Protein AF-A0AAU4AGG4-F1 (afdb_monomer)

Mean predicted aligned error: 7.27 Å

Structure (mmCIF, N/CA/C/O backbone):
data_AF-A0AAU4AGG4-F1
#
_entry.id   AF-A0AAU4AGG4-F1
#
loop_
_atom_site.group_PDB
_atom_site.id
_atom_site.type_symbol
_atom_site.label_atom_id
_atom_site.label_alt_id
_atom_site.label_comp_id
_atom_site.label_asym_id
_atom_site.label_entity_id
_atom_site.label_seq_id
_atom_site.pdbx_PDB_ins_code
_atom_site.Cartn_x
_atom_site.Cartn_y
_atom_site.Cartn_z
_atom_site.occupancy
_atom_site.B_iso_or_equiv
_atom_site.auth_seq_id
_atom_site.auth_comp_id
_atom_site.auth_asym_id
_atom_site.auth_atom_id
_atom_site.pdbx_PDB_model_num
ATOM 1 N N . MET A 1 1 ? -21.364 4.488 22.638 1.00 48.25 1 MET A N 1
ATOM 2 C CA . MET A 1 1 ? -20.441 4.104 21.545 1.00 48.25 1 MET A CA 1
ATOM 3 C C . MET A 1 1 ? -19.111 4.797 21.795 1.00 48.25 1 MET A C 1
ATOM 5 O O . MET A 1 1 ? -19.138 5.999 22.032 1.00 48.25 1 MET A O 1
ATOM 9 N N . SER A 1 2 ? -17.993 4.064 21.854 1.00 53.72 2 SER A N 1
ATOM 10 C CA . SER A 1 2 ? -16.685 4.674 22.157 1.00 53.72 2 SER A CA 1
ATOM 11 C C . SER A 1 2 ? -16.221 5.585 21.012 1.00 53.72 2 SER A C 1
ATOM 13 O O . SER A 1 2 ? -16.424 5.266 19.840 1.00 53.72 2 SER A O 1
ATOM 15 N N . LYS A 1 3 ? -15.587 6.710 21.367 1.00 52.88 3 LYS A N 1
ATOM 16 C CA . LYS A 1 3 ? -14.954 7.664 20.444 1.00 52.88 3 LYS A CA 1
ATOM 17 C C . LYS A 1 3 ? -13.739 7.071 19.709 1.00 52.88 3 LYS A C 1
ATOM 19 O O . LYS A 1 3 ? -13.329 7.636 18.703 1.00 52.88 3 LYS A O 1
ATOM 24 N N . ASP A 1 4 ? -13.238 5.911 20.133 1.00 57.94 4 ASP A N 1
ATOM 25 C CA . ASP A 1 4 ? -12.049 5.255 19.561 1.00 57.94 4 ASP A CA 1
ATOM 26 C C . ASP A 1 4 ? -12.307 4.504 18.242 1.00 57.94 4 ASP A C 1
ATOM 28 O O . ASP A 1 4 ? -11.416 3.847 17.712 1.00 57.94 4 ASP A O 1
ATOM 32 N N . ARG A 1 5 ? -13.528 4.571 17.692 1.00 70.31 5 ARG A N 1
ATOM 33 C CA . ARG A 1 5 ? -13.905 3.808 16.489 1.00 70.31 5 ARG A CA 1
ATOM 34 C C . ARG A 1 5 ? -13.378 4.407 15.179 1.00 70.31 5 ARG A C 1
ATOM 36 O O . ARG A 1 5 ? -13.340 3.712 14.171 1.00 70.31 5 ARG A O 1
ATOM 43 N N . PHE A 1 6 ? -13.023 5.692 15.165 1.00 80.31 6 PHE A N 1
ATOM 44 C CA . PHE A 1 6 ? -12.618 6.395 13.947 1.00 80.31 6 PHE A CA 1
ATOM 45 C C . PHE A 1 6 ? -11.175 6.872 14.053 1.00 80.31 6 PHE A C 1
ATOM 47 O O . PHE A 1 6 ? -10.858 7.775 14.824 1.00 80.31 6 PHE A O 1
ATOM 54 N N . ILE A 1 7 ? -10.308 6.273 13.242 1.00 85.81 7 ILE A N 1
ATOM 55 C CA . ILE A 1 7 ? -8.901 6.647 13.142 1.00 85.81 7 ILE A CA 1
ATOM 56 C C . ILE A 1 7 ? -8.755 7.572 11.937 1.00 85.81 7 ILE A C 1
ATOM 58 O O . ILE A 1 7 ? -9.006 7.170 10.803 1.00 85.81 7 ILE A O 1
ATOM 62 N N . LYS A 1 8 ? -8.346 8.817 12.185 1.00 89.75 8 LYS A N 1
ATOM 63 C CA . LYS A 1 8 ? -7.976 9.768 11.137 1.00 89.75 8 LYS A CA 1
ATOM 64 C C . LYS A 1 8 ? -6.460 9.899 11.121 1.00 89.75 8 LYS A C 1
ATOM 66 O O . LYS A 1 8 ? -5.874 10.212 12.149 1.00 89.75 8 LYS A O 1
ATOM 71 N N . LEU A 1 9 ? -5.865 9.671 9.957 1.00 91.06 9 LEU A N 1
ATOM 72 C CA . LEU A 1 9 ? -4.454 9.926 9.693 1.00 91.06 9 LEU A CA 1
ATOM 73 C C . LEU A 1 9 ? -4.351 11.130 8.755 1.00 91.06 9 LEU A C 1
ATOM 75 O O . LEU A 1 9 ? -5.091 11.218 7.771 1.00 91.06 9 LEU A O 1
ATOM 79 N N . LEU A 1 10 ? -3.465 12.065 9.074 1.00 91.62 10 LEU A N 1
ATOM 80 C CA . LEU A 1 10 ? -3.061 13.137 8.171 1.00 91.62 10 LEU A CA 1
ATOM 81 C C . LEU A 1 10 ? -2.083 12.602 7.106 1.00 91.62 10 LEU A C 1
ATOM 83 O O . LEU A 1 10 ? -1.557 11.492 7.241 1.00 91.62 10 LEU A O 1
ATOM 87 N N . PRO A 1 11 ? -1.823 13.362 6.027 1.00 88.06 11 PRO A N 1
ATOM 88 C CA . PRO A 1 11 ? -0.815 12.985 5.041 1.00 88.06 11 PRO A CA 1
ATOM 89 C C . PRO A 1 11 ? 0.538 12.669 5.695 1.00 88.06 11 PRO A C 1
ATOM 91 O O . PRO A 1 11 ? 1.005 13.405 6.560 1.00 88.06 11 PRO A O 1
ATOM 94 N N . GLY A 1 12 ? 1.146 11.549 5.299 1.00 86.38 12 GLY A N 1
ATOM 95 C CA . GLY A 1 12 ? 2.404 11.052 5.873 1.00 86.38 12 GLY A CA 1
ATOM 96 C C . GLY A 1 12 ? 2.284 10.381 7.248 1.00 86.38 12 GLY A C 1
ATOM 97 O O . GLY A 1 12 ? 3.230 9.726 7.687 1.00 86.38 12 GLY A O 1
ATOM 98 N N . GLU A 1 13 ? 1.136 10.469 7.924 1.00 90.94 13 GLU A N 1
ATOM 99 C CA . GLU A 1 13 ? 0.922 9.731 9.165 1.00 90.94 13 GLU A CA 1
ATOM 100 C C . GLU A 1 13 ? 0.662 8.248 8.890 1.00 90.94 13 GLU A C 1
ATOM 102 O O . GLU A 1 13 ? 0.107 7.840 7.861 1.00 90.94 13 GLU A O 1
ATOM 107 N N . ARG A 1 14 ? 1.065 7.422 9.856 1.00 91.25 14 ARG A N 1
ATOM 108 C CA . ARG A 1 14 ? 0.933 5.968 9.818 1.00 91.25 14 ARG A CA 1
ATOM 109 C C . ARG A 1 14 ? 0.421 5.451 11.150 1.00 91.25 14 ARG A C 1
ATOM 111 O O . ARG A 1 14 ? 0.655 6.051 12.199 1.00 91.25 14 ARG A O 1
ATOM 118 N N . ARG A 1 15 ? -0.221 4.287 11.125 1.00 90.44 15 ARG A N 1
ATOM 119 C CA . ARG A 1 15 ? -0.517 3.534 12.340 1.00 90.44 15 ARG A CA 1
ATOM 120 C C . ARG A 1 15 ? 0.799 3.211 13.053 1.00 90.44 15 ARG A C 1
ATOM 122 O O . ARG A 1 15 ? 1.768 2.825 12.389 1.00 90.44 15 ARG A O 1
ATOM 129 N N . PRO A 1 16 ? 0.849 3.325 14.391 1.00 83.44 16 PRO A N 1
ATOM 130 C CA . PRO A 1 16 ? 1.996 2.839 15.148 1.00 83.44 16 PRO A CA 1
ATOM 131 C C . PRO A 1 16 ? 2.199 1.360 14.815 1.00 83.44 16 PRO A C 1
ATOM 133 O O . PRO A 1 16 ? 1.219 0.655 14.605 1.00 83.44 16 PRO A O 1
ATOM 136 N N . GLY A 1 17 ? 3.442 0.890 14.712 1.00 73.62 17 GLY A N 1
ATOM 137 C CA . GLY A 1 17 ? 3.803 -0.512 14.457 1.00 73.62 17 GLY A CA 1
ATOM 138 C C . GLY A 1 17 ? 4.171 -1.241 15.751 1.00 73.62 17 GLY A C 1
ATOM 139 O O . GLY A 1 17 ? 4.528 -0.596 16.730 1.00 73.62 17 GLY A O 1
ATOM 140 N N . ARG A 1 18 ? 4.116 -2.582 15.772 1.00 72.50 18 ARG A N 1
ATOM 141 C CA . ARG A 1 18 ? 4.802 -3.361 16.831 1.00 72.50 18 ARG A CA 1
ATOM 142 C C . ARG A 1 18 ? 6.325 -3.321 16.667 1.00 72.50 18 ARG A C 1
ATOM 144 O O . ARG A 1 18 ? 7.053 -3.446 17.639 1.00 72.50 18 ARG A O 1
ATOM 151 N N . ILE A 1 19 ? 6.780 -3.152 15.429 1.00 73.38 19 ILE A N 1
ATOM 152 C CA . ILE A 1 19 ? 8.183 -3.058 15.030 1.00 73.38 19 ILE A CA 1
ATOM 153 C C . ILE A 1 19 ? 8.315 -1.803 14.166 1.00 73.38 19 ILE A C 1
ATOM 155 O O . ILE A 1 19 ? 7.371 -1.430 13.458 1.00 73.38 19 ILE A O 1
ATOM 159 N N . ALA A 1 20 ? 9.470 -1.145 14.228 1.00 69.50 20 ALA A N 1
ATOM 160 C CA . ALA A 1 20 ? 9.793 -0.067 13.308 1.00 69.50 20 ALA A CA 1
ATOM 161 C C . ALA A 1 20 ? 9.899 -0.632 11.884 1.00 69.50 20 ALA A C 1
ATOM 163 O O . ALA A 1 20 ? 10.816 -1.386 11.568 1.00 69.50 20 ALA A O 1
ATOM 164 N N . LEU A 1 21 ? 8.938 -0.280 11.033 1.00 73.38 21 LEU A N 1
ATOM 165 C CA . LEU A 1 21 ? 8.995 -0.595 9.611 1.00 73.38 21 LEU A CA 1
ATOM 166 C C . LEU A 1 21 ? 9.864 0.449 8.902 1.00 73.38 21 LEU A C 1
ATOM 168 O O . LEU A 1 21 ? 9.831 1.627 9.300 1.00 73.38 21 LEU A O 1
ATOM 172 N N . PRO A 1 22 ? 10.638 0.036 7.880 1.00 72.94 22 PRO A N 1
ATOM 173 C CA . PRO A 1 22 ? 11.480 0.956 7.132 1.00 72.94 22 PRO A CA 1
ATOM 174 C C . PRO A 1 22 ? 10.620 2.094 6.553 1.00 72.94 22 PRO A C 1
ATOM 176 O O . PRO A 1 22 ? 9.466 1.849 6.195 1.00 72.94 22 PRO A O 1
ATOM 179 N N . PRO A 1 23 ? 11.148 3.331 6.459 1.00 72.44 23 PRO A N 1
ATOM 180 C CA . PRO A 1 23 ? 10.372 4.513 6.067 1.00 72.44 23 PRO A CA 1
ATOM 181 C C . PRO A 1 23 ? 9.509 4.370 4.801 1.00 72.44 23 PRO A C 1
ATOM 183 O O . PRO A 1 23 ? 8.398 4.899 4.810 1.00 72.44 23 PRO A O 1
ATOM 186 N N . PRO A 1 24 ? 9.943 3.636 3.752 1.00 83.81 24 PRO A N 1
ATOM 187 C CA . PRO A 1 24 ? 9.138 3.446 2.552 1.00 83.81 24 PRO A CA 1
ATOM 188 C C . PRO A 1 24 ? 7.843 2.660 2.769 1.00 83.81 24 PRO A C 1
ATOM 190 O O . PRO A 1 24 ? 7.030 2.630 1.861 1.00 83.81 24 PRO A O 1
ATOM 193 N N . LEU A 1 25 ? 7.643 2.006 3.918 1.00 86.56 25 LEU A N 1
ATOM 194 C CA . LEU A 1 25 ? 6.448 1.218 4.210 1.00 86.56 25 LEU A CA 1
ATOM 195 C C . LEU A 1 25 ? 5.666 1.852 5.365 1.00 86.56 25 LEU A C 1
ATOM 197 O O . LEU A 1 25 ? 6.113 1.910 6.517 1.00 86.56 25 LEU A O 1
ATOM 201 N N . GLN A 1 26 ? 4.453 2.298 5.054 1.00 91.31 26 GLN A N 1
ATOM 202 C CA . GLN A 1 26 ? 3.547 2.931 6.000 1.00 91.31 26 GLN A CA 1
ATOM 203 C C . GLN A 1 26 ? 2.246 2.140 6.102 1.00 91.31 26 GLN A C 1
ATOM 205 O O . GLN A 1 26 ? 1.482 2.031 5.149 1.00 91.31 26 GLN A O 1
ATOM 210 N N . VAL A 1 27 ? 1.952 1.618 7.290 1.00 92.75 27 VAL A N 1
ATOM 211 C CA . VAL A 1 27 ? 0.661 0.975 7.560 1.00 92.75 27 VAL A CA 1
ATOM 212 C C . VAL A 1 27 ? -0.376 2.060 7.835 1.00 92.75 27 VAL A C 1
ATOM 214 O O . VAL A 1 27 ? -0.205 2.840 8.769 1.00 92.75 27 VAL A O 1
ATOM 217 N N . LYS A 1 28 ? -1.451 2.114 7.049 1.00 93.69 28 LYS A N 1
ATOM 218 C CA . LYS A 1 28 ? -2.552 3.079 7.215 1.00 93.69 28 LYS A CA 1
ATOM 219 C C . LYS A 1 28 ? -3.743 2.478 7.956 1.00 93.69 28 LYS A C 1
ATOM 221 O O . LYS A 1 28 ? -4.359 3.161 8.767 1.00 93.69 28 LYS A O 1
ATOM 226 N N . ALA A 1 29 ? -4.014 1.196 7.733 1.00 93.06 29 ALA A N 1
ATOM 227 C CA . ALA A 1 29 ? -5.000 0.427 8.482 1.00 93.06 29 ALA A CA 1
ATOM 228 C C . ALA A 1 29 ? -4.527 -1.020 8.623 1.00 93.06 29 ALA A C 1
ATOM 230 O O . ALA A 1 29 ? -4.043 -1.627 7.664 1.00 93.06 29 ALA A O 1
ATOM 231 N N . ARG A 1 30 ? -4.657 -1.573 9.824 1.00 90.56 30 ARG A N 1
ATOM 232 C CA . ARG A 1 30 ? -4.419 -2.992 10.089 1.00 90.56 30 ARG A CA 1
ATOM 233 C C . ARG A 1 30 ? -5.718 -3.783 9.969 1.00 90.56 30 ARG A C 1
ATOM 235 O O . ARG A 1 30 ? -6.800 -3.202 9.987 1.00 90.56 30 ARG A O 1
ATOM 242 N N . GLY A 1 31 ? -5.607 -5.110 9.941 1.00 90.44 31 GLY A N 1
ATOM 243 C CA . GLY A 1 31 ? -6.779 -5.982 9.997 1.00 90.44 31 GLY A CA 1
ATOM 244 C C . GLY A 1 31 ? -7.625 -5.731 11.249 1.00 90.44 31 GLY A C 1
ATOM 245 O O . GLY A 1 31 ? -8.843 -5.687 11.156 1.00 90.44 31 GLY A O 1
ATOM 246 N N . GLU A 1 32 ? -7.014 -5.474 12.410 1.00 90.00 32 GLU A N 1
ATOM 247 C CA . GLU A 1 32 ? -7.772 -5.183 13.635 1.00 90.00 32 GLU A CA 1
ATOM 248 C C . GLU A 1 32 ? -8.545 -3.859 13.550 1.00 90.00 32 GLU A C 1
ATOM 250 O O . GLU A 1 32 ? -9.630 -3.756 14.114 1.00 90.00 32 GLU A O 1
ATOM 255 N N . ASP A 1 33 ? -8.023 -2.871 12.811 1.00 89.75 33 ASP A N 1
ATOM 256 C CA . ASP A 1 33 ? -8.693 -1.579 12.614 1.00 89.75 33 ASP A CA 1
ATOM 257 C C . ASP A 1 33 ? -9.949 -1.723 11.717 1.00 89.75 33 ASP A C 1
ATOM 259 O O . ASP A 1 33 ? -10.821 -0.857 11.729 1.00 89.75 33 ASP A O 1
ATOM 263 N N . THR A 1 34 ? -10.051 -2.804 10.931 1.00 90.62 34 THR A N 1
ATOM 264 C CA . THR A 1 34 ? -11.119 -3.029 9.936 1.00 90.62 34 THR A CA 1
ATOM 265 C C . THR A 1 34 ? -11.965 -4.274 10.210 1.00 90.62 34 THR A C 1
ATOM 267 O O . THR 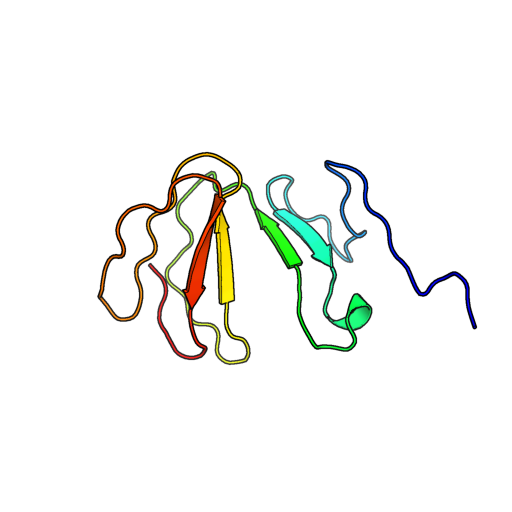A 1 34 ? -12.799 -4.645 9.378 1.00 90.62 34 THR A O 1
ATOM 270 N N . GLU A 1 35 ? -11.771 -4.913 11.368 1.00 90.81 35 GLU A N 1
ATOM 271 C CA . GLU A 1 35 ? -12.394 -6.192 11.745 1.00 90.81 35 GLU A CA 1
ATOM 272 C C . GLU A 1 35 ? -12.086 -7.318 10.737 1.00 90.81 35 GLU A C 1
ATOM 274 O O . GLU A 1 35 ? -12.937 -8.136 10.397 1.00 90.81 35 GLU A O 1
ATOM 279 N N . GLY A 1 36 ? -10.859 -7.336 10.218 1.00 91.50 36 GLY A N 1
ATOM 280 C CA . GLY A 1 36 ? -10.343 -8.359 9.309 1.00 91.50 36 GLY A CA 1
ATOM 281 C C . GLY A 1 36 ? -10.754 -8.187 7.848 1.00 91.50 36 GLY A C 1
ATOM 282 O O . GLY A 1 36 ? -10.389 -9.022 7.027 1.00 91.50 36 GLY A O 1
ATOM 283 N N . ARG A 1 37 ? -11.483 -7.119 7.497 1.00 91.50 37 ARG A N 1
ATOM 284 C CA . ARG A 1 37 ? -11.981 -6.909 6.127 1.00 91.50 37 ARG A CA 1
ATOM 285 C C . ARG A 1 37 ? -10.880 -6.530 5.140 1.00 91.50 37 ARG A C 1
ATOM 287 O O . ARG A 1 37 ? -10.931 -6.958 3.994 1.00 91.50 37 ARG A O 1
ATOM 294 N N . LEU A 1 38 ? -9.921 -5.705 5.566 1.00 93.31 38 LEU A N 1
ATOM 295 C CA . LEU A 1 38 ? -8.771 -5.304 4.749 1.00 93.31 38 LEU A CA 1
ATOM 296 C C . LEU A 1 38 ? -7.604 -4.797 5.599 1.00 93.31 38 LEU A C 1
ATOM 298 O O . LEU A 1 38 ? -7.784 -4.307 6.714 1.00 93.31 38 LEU A O 1
ATOM 302 N N . SER A 1 39 ? -6.406 -4.827 5.033 1.00 92.88 39 SER A N 1
ATOM 303 C CA . SER A 1 39 ? -5.283 -4.004 5.477 1.00 92.88 39 SER A CA 1
ATOM 304 C C . SER A 1 39 ? -4.962 -2.975 4.396 1.00 92.88 39 SER A C 1
ATOM 306 O O . SER A 1 39 ? -5.184 -3.213 3.211 1.00 92.88 39 SER A O 1
ATOM 308 N N . LEU A 1 40 ? -4.463 -1.809 4.807 1.00 94.25 40 LEU A N 1
ATOM 309 C CA . LEU A 1 40 ? -4.052 -0.753 3.887 1.00 94.25 40 LEU A CA 1
ATOM 310 C C . LEU A 1 40 ? -2.625 -0.328 4.198 1.00 94.25 40 LEU A C 1
ATOM 312 O O . LEU A 1 40 ? -2.307 0.064 5.327 1.00 94.25 40 LEU A O 1
ATOM 316 N N . LEU A 1 41 ? -1.785 -0.387 3.172 1.00 93.38 41 LEU A N 1
ATOM 317 C CA . LEU A 1 41 ? -0.394 0.018 3.216 1.00 93.38 41 LEU A CA 1
ATOM 318 C C . LEU A 1 41 ? -0.137 1.043 2.112 1.00 93.38 41 LEU A C 1
ATOM 320 O O . LEU A 1 41 ? -0.652 0.919 1.006 1.00 93.38 41 LEU A O 1
ATOM 324 N N . GLU A 1 42 ? 0.681 2.038 2.424 1.00 93.62 42 GLU A N 1
ATOM 325 C CA . GLU A 1 42 ? 1.293 2.936 1.452 1.00 93.62 42 GLU A CA 1
ATOM 326 C C . GLU A 1 42 ? 2.772 2.564 1.364 1.00 93.62 42 GLU A C 1
ATOM 328 O O . GLU A 1 42 ? 3.456 2.481 2.392 1.00 93.62 42 GLU A O 1
ATOM 333 N N . VAL A 1 43 ? 3.241 2.270 0.150 1.00 91.12 43 VAL A N 1
ATOM 334 C CA . VAL A 1 43 ? 4.590 1.752 -0.078 1.00 91.12 43 VAL A CA 1
ATOM 335 C C . VAL A 1 43 ? 5.284 2.544 -1.180 1.00 91.12 43 VAL A C 1
ATOM 337 O O . VAL A 1 43 ? 4.790 2.613 -2.302 1.00 91.12 43 VAL A O 1
ATOM 340 N N . THR A 1 44 ? 6.458 3.097 -0.880 1.00 91.12 44 THR A N 1
ATOM 341 C CA . THR A 1 44 ? 7.379 3.645 -1.883 1.00 91.12 44 THR A CA 1
ATOM 342 C C . THR A 1 44 ? 8.353 2.553 -2.316 1.00 91.12 44 THR A C 1
ATOM 344 O O . THR A 1 44 ? 9.143 2.046 -1.516 1.00 91.12 44 THR A O 1
ATOM 347 N N . LEU A 1 45 ? 8.320 2.177 -3.593 1.00 86.81 45 LEU A N 1
ATOM 348 C CA . LEU A 1 45 ? 9.193 1.135 -4.128 1.00 86.81 45 LEU A CA 1
ATOM 349 C C . LEU A 1 45 ? 10.539 1.726 -4.553 1.00 86.81 45 LEU A C 1
ATOM 351 O O . LEU A 1 45 ? 10.643 2.406 -5.565 1.00 86.81 45 LEU A O 1
ATOM 355 N N . ALA A 1 46 ? 11.586 1.450 -3.772 1.00 82.88 46 ALA A N 1
ATOM 356 C CA 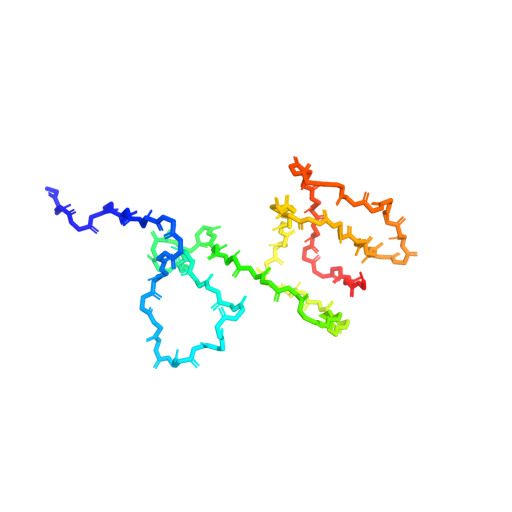. ALA A 1 46 ? 12.971 1.768 -4.146 1.00 82.88 46 ALA A CA 1
ATOM 357 C C . ALA A 1 46 ? 13.631 0.667 -5.001 1.00 82.88 46 ALA A C 1
ATOM 359 O O . ALA A 1 46 ? 14.706 0.862 -5.562 1.00 82.88 46 ALA A O 1
ATOM 360 N N . ARG A 1 47 ? 13.021 -0.520 -5.034 1.00 83.25 47 ARG A N 1
ATOM 361 C CA . ARG A 1 47 ? 13.421 -1.689 -5.821 1.00 83.25 47 ARG A CA 1
ATOM 362 C C . ARG A 1 47 ? 12.178 -2.509 -6.141 1.00 83.25 47 ARG A C 1
ATOM 364 O O . ARG A 1 47 ? 11.179 -2.391 -5.428 1.00 83.25 47 ARG A O 1
ATOM 371 N N . ASP A 1 48 ? 12.286 -3.377 -7.136 1.00 82.81 48 ASP A N 1
ATOM 372 C CA . ASP A 1 48 ? 11.211 -4.300 -7.483 1.00 82.81 48 ASP A CA 1
ATOM 373 C C . ASP A 1 48 ? 10.872 -5.225 -6.310 1.00 82.81 48 ASP A C 1
ATOM 375 O O . ASP A 1 48 ? 11.748 -5.672 -5.555 1.00 82.81 48 ASP A O 1
ATOM 379 N N . ILE A 1 49 ? 9.581 -5.521 -6.163 1.00 82.38 49 ILE A N 1
ATOM 380 C CA . ILE A 1 49 ? 9.100 -6.466 -5.161 1.00 82.38 49 ILE A CA 1
ATOM 381 C C . ILE A 1 49 ? 9.461 -7.881 -5.639 1.00 82.38 49 ILE A C 1
ATOM 383 O O . ILE A 1 49 ? 9.145 -8.240 -6.777 1.00 82.38 49 ILE A O 1
ATOM 387 N N . PRO A 1 50 ? 10.112 -8.717 -4.806 1.00 84.69 50 PRO A N 1
ATOM 388 C CA . PRO A 1 50 ? 10.364 -10.103 -5.166 1.00 84.69 50 PRO A CA 1
ATOM 389 C C . PRO A 1 50 ? 9.067 -10.826 -5.523 1.00 84.69 50 PRO A C 1
ATOM 391 O O . PRO A 1 50 ? 8.041 -10.636 -4.875 1.00 84.69 50 PRO A O 1
ATOM 394 N N . ARG A 1 51 ? 9.132 -11.710 -6.519 1.00 84.00 51 ARG A N 1
ATOM 395 C CA . ARG A 1 51 ? 7.993 -12.536 -6.927 1.00 84.00 51 ARG A CA 1
ATOM 396 C C . ARG A 1 51 ? 7.433 -13.311 -5.734 1.00 84.00 51 ARG A C 1
ATOM 398 O O . ARG A 1 51 ? 8.159 -14.104 -5.132 1.00 84.00 51 ARG A O 1
ATOM 405 N N . HIS A 1 52 ? 6.148 -13.141 -5.453 1.00 87.31 52 HIS A N 1
ATOM 406 C CA . HIS A 1 52 ? 5.474 -13.817 -4.348 1.00 87.31 52 HIS A CA 1
ATOM 407 C C . HIS A 1 52 ? 4.009 -14.125 -4.691 1.00 87.31 52 HIS A C 1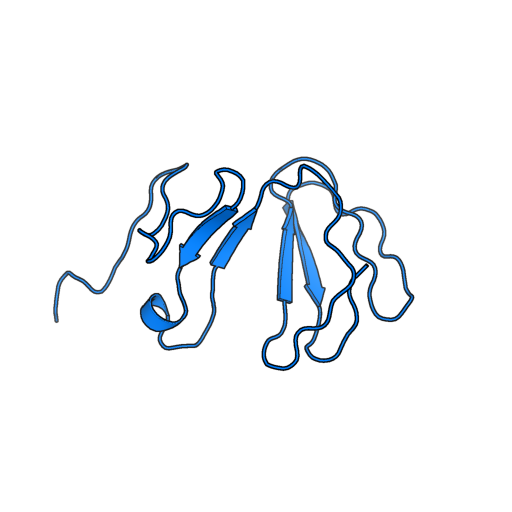
ATOM 409 O O . HIS A 1 52 ? 3.536 -13.846 -5.794 1.00 87.31 52 HIS A O 1
ATOM 415 N N . THR A 1 53 ? 3.334 -14.795 -3.762 1.00 86.75 53 THR A N 1
ATOM 416 C CA . THR A 1 53 ? 1.930 -15.194 -3.869 1.00 86.75 53 THR A CA 1
ATOM 417 C C . THR A 1 53 ? 1.269 -14.953 -2.525 1.00 86.75 53 THR A C 1
ATOM 419 O O . THR A 1 53 ? 1.796 -15.354 -1.484 1.00 86.75 53 THR A O 1
ATOM 422 N N . HIS A 1 54 ? 0.097 -14.328 -2.548 1.00 88.12 54 HIS A N 1
ATOM 423 C CA . HIS A 1 54 ? -0.764 -14.236 -1.380 1.00 88.12 54 HIS A CA 1
ATOM 424 C C . HIS A 1 54 ? -1.711 -15.438 -1.348 1.00 88.12 54 HIS A C 1
ATOM 426 O O . HIS A 1 54 ? -2.521 -15.625 -2.247 1.00 88.12 54 HIS A O 1
ATOM 432 N N . HIS A 1 55 ? -1.622 -16.265 -0.305 1.00 89.44 55 HIS A N 1
ATOM 433 C CA . HIS A 1 55 ? -2.504 -17.432 -0.147 1.00 89.44 55 HIS A CA 1
ATOM 434 C C . HIS A 1 55 ? -3.827 -17.102 0.556 1.00 89.44 55 HIS A C 1
ATOM 436 O O . HIS A 1 55 ? -4.816 -17.808 0.391 1.00 89.44 55 HIS A O 1
ATOM 442 N N . LEU A 1 56 ? -3.838 -16.041 1.367 1.00 89.75 56 LEU A N 1
ATOM 443 C CA . LEU A 1 56 ? -4.937 -15.738 2.290 1.00 89.75 56 LEU A CA 1
ATOM 444 C C . LEU A 1 56 ? -5.712 -14.468 1.934 1.00 89.75 56 LEU A C 1
ATOM 446 O O . LEU A 1 56 ? -6.739 -14.203 2.549 1.00 89.75 56 LEU A O 1
ATOM 450 N N . ALA A 1 57 ? -5.218 -13.672 0.988 1.00 88.88 57 ALA A N 1
ATOM 451 C CA . ALA A 1 57 ? -5.790 -12.377 0.656 1.00 88.88 57 ALA A CA 1
ATOM 452 C C . ALA A 1 57 ? -5.641 -12.091 -0.836 1.00 88.88 57 ALA A C 1
ATOM 454 O O . ALA A 1 57 ? -4.640 -12.476 -1.441 1.00 88.88 57 ALA A O 1
ATOM 455 N N . ASP A 1 58 ? -6.625 -11.391 -1.387 1.00 91.75 58 ASP A N 1
ATOM 456 C CA . ASP A 1 58 ? -6.464 -10.687 -2.652 1.00 91.75 58 ASP A CA 1
ATOM 457 C C . ASP A 1 58 ? -5.664 -9.402 -2.394 1.00 91.75 58 ASP A C 1
ATOM 459 O O . ASP A 1 58 ? -5.796 -8.773 -1.339 1.00 91.75 58 ASP A O 1
ATOM 463 N N . GLU A 1 59 ? -4.844 -8.995 -3.355 1.00 90.56 59 GLU A N 1
ATOM 464 C CA . GLU A 1 59 ? -4.092 -7.745 -3.307 1.00 90.56 59 GLU A CA 1
ATOM 465 C C . GLU A 1 59 ? -4.680 -6.741 -4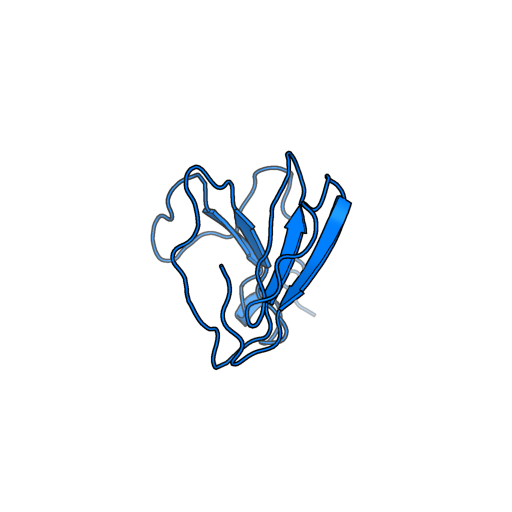.308 1.00 90.56 59 GLU A C 1
ATOM 467 O O . GLU A 1 59 ? -5.034 -7.083 -5.435 1.00 90.56 59 GLU A O 1
ATOM 472 N N . MET A 1 60 ? -4.791 -5.477 -3.902 1.00 90.31 60 MET A N 1
ATOM 473 C CA . MET A 1 60 ? -5.150 -4.378 -4.795 1.00 90.31 60 MET A CA 1
ATOM 474 C C . MET A 1 60 ? -4.096 -3.286 -4.677 1.00 90.31 60 MET A C 1
ATOM 476 O O . MET A 1 60 ? -3.824 -2.797 -3.581 1.00 90.31 60 MET A O 1
ATOM 480 N N . VAL A 1 61 ? -3.546 -2.875 -5.815 1.00 89.88 61 VAL A N 1
ATOM 481 C CA . VAL A 1 61 ? -2.521 -1.835 -5.885 1.00 89.88 61 VAL A CA 1
ATOM 482 C C . VAL A 1 61 ? -3.111 -0.597 -6.536 1.00 89.88 61 VAL A C 1
ATOM 484 O O . VAL A 1 61 ? -3.753 -0.686 -7.580 1.00 89.88 61 VAL A O 1
ATOM 487 N N . TYR A 1 62 ? -2.884 0.560 -5.920 1.00 90.56 62 TYR A N 1
ATOM 488 C CA . TYR A 1 62 ? -3.255 1.864 -6.457 1.00 90.56 62 TYR A CA 1
ATOM 489 C C . TYR A 1 62 ? -2.011 2.746 -6.534 1.00 90.56 62 TYR A C 1
ATOM 491 O O . TYR A 1 62 ? -1.335 2.955 -5.526 1.00 90.56 62 TYR A O 1
ATOM 499 N N . VAL A 1 63 ? -1.695 3.238 -7.733 1.00 91.75 63 VAL A N 1
ATOM 500 C CA . VAL A 1 63 ? -0.479 4.027 -7.968 1.00 91.75 63 VAL A CA 1
ATOM 501 C C . VAL A 1 63 ? -0.746 5.486 -7.607 1.00 91.75 63 VAL A C 1
ATOM 503 O O . VAL A 1 63 ? -1.550 6.156 -8.255 1.00 91.75 63 VAL A O 1
ATOM 506 N N . LEU A 1 64 ? -0.076 5.974 -6.560 1.00 91.44 64 LEU A N 1
ATOM 507 C CA . LEU A 1 64 ? -0.166 7.373 -6.127 1.00 91.44 64 LEU A CA 1
ATOM 508 C C . LEU A 1 64 ? 0.728 8.292 -6.966 1.00 91.44 64 LEU A C 1
ATOM 510 O O . LEU A 1 64 ? 0.302 9.374 -7.359 1.00 91.44 64 LEU A O 1
ATOM 514 N N . GLU A 1 65 ? 1.949 7.848 -7.253 1.00 90.69 65 GLU A N 1
ATOM 515 C CA . GLU A 1 65 ? 2.958 8.596 -7.999 1.00 90.69 65 GLU A CA 1
ATOM 516 C C . GLU A 1 65 ? 3.829 7.626 -8.808 1.00 90.69 65 GLU A C 1
ATOM 518 O O . GLU A 1 65 ? 4.061 6.491 -8.385 1.00 90.69 65 GLU A O 1
ATOM 523 N N . GLY A 1 66 ? 4.311 8.081 -9.968 1.00 89.81 66 GLY A N 1
ATOM 524 C CA . GLY A 1 66 ? 5.124 7.281 -10.880 1.00 89.81 66 GLY A CA 1
ATOM 525 C C . GLY A 1 66 ? 4.306 6.269 -11.679 1.00 89.81 66 GLY A C 1
ATOM 526 O O . GLY A 1 66 ? 3.116 6.459 -11.926 1.00 89.81 66 GLY A O 1
ATOM 527 N N . GLU A 1 67 ? 4.964 5.195 -12.101 1.00 88.12 67 GLU A N 1
ATOM 528 C CA . GLU A 1 67 ? 4.344 4.113 -12.859 1.00 88.12 67 GLU A CA 1
ATOM 529 C C . GLU A 1 67 ? 4.715 2.769 -12.246 1.00 88.12 67 GLU A C 1
ATOM 531 O O . GLU A 1 67 ? 5.860 2.548 -11.846 1.00 88.12 67 GLU A O 1
ATOM 536 N N . LEU A 1 68 ? 3.751 1.851 -12.216 1.00 86.31 68 LEU A N 1
ATOM 537 C CA . LEU A 1 68 ? 3.981 0.478 -11.786 1.00 86.31 68 LEU A CA 1
ATOM 538 C C . LEU A 1 68 ? 3.518 -0.493 -12.868 1.00 86.31 68 LEU A C 1
ATOM 540 O O . LEU A 1 68 ? 2.349 -0.507 -13.258 1.00 86.31 68 LEU A O 1
ATOM 544 N N . GLY A 1 69 ? 4.443 -1.320 -13.349 1.00 85.19 69 GLY A N 1
ATOM 545 C CA . GLY A 1 69 ? 4.101 -2.508 -14.122 1.00 85.19 69 GLY A CA 1
ATOM 546 C C . GLY A 1 69 ? 3.727 -3.636 -13.171 1.00 85.19 69 GLY A C 1
ATOM 547 O O . GLY A 1 69 ? 4.501 -3.940 -12.270 1.00 85.19 69 GLY A O 1
ATOM 548 N N . VAL A 1 70 ? 2.568 -4.252 -13.386 1.00 81.31 70 VAL A N 1
ATOM 549 C CA . VAL A 1 70 ? 2.134 -5.431 -12.633 1.00 81.31 70 VAL A CA 1
ATOM 550 C C . VAL A 1 70 ? 2.067 -6.603 -13.600 1.00 81.31 70 VAL A C 1
ATOM 552 O O . VAL A 1 70 ? 1.514 -6.505 -14.696 1.00 81.31 70 VAL A O 1
ATOM 555 N N . TYR A 1 71 ? 2.663 -7.721 -13.219 1.00 79.50 71 TYR A N 1
ATOM 556 C CA . TYR A 1 71 ? 2.577 -8.966 -13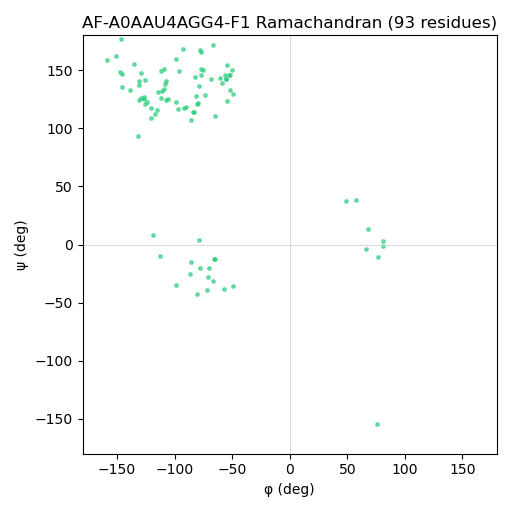.955 1.00 79.50 71 TYR A CA 1
ATOM 557 C C . TYR A 1 71 ? 1.767 -9.952 -13.129 1.00 79.50 71 TYR A C 1
ATOM 559 O O . TYR A 1 71 ? 2.092 -10.236 -11.978 1.00 79.50 71 TYR A O 1
ATOM 567 N N . PHE A 1 72 ? 0.731 -10.502 -13.744 1.00 73.19 72 PHE A N 1
ATOM 568 C CA . PHE A 1 72 ? -0.210 -11.410 -13.113 1.00 73.19 72 PHE A CA 1
ATOM 569 C C . PHE A 1 72 ? -0.369 -12.657 -13.978 1.00 73.19 72 PHE A C 1
ATOM 571 O O . PHE A 1 72 ? -0.622 -12.539 -15.174 1.00 73.19 72 PHE A O 1
ATOM 578 N N . ASP A 1 73 ? -0.173 -13.848 -13.404 1.00 71.06 73 ASP A N 1
ATOM 579 C CA . ASP A 1 73 ? -0.312 -15.142 -14.098 1.00 71.06 73 ASP A CA 1
ATOM 580 C C . ASP A 1 73 ? 0.418 -15.224 -15.454 1.00 71.06 73 ASP A C 1
ATOM 582 O O . ASP A 1 73 ? -0.038 -15.825 -16.423 1.00 71.06 73 ASP A O 1
ATOM 586 N N . GLY A 1 74 ? 1.602 -14.609 -15.527 1.00 69.44 74 GLY A N 1
ATOM 587 C CA . GLY A 1 74 ? 2.423 -14.581 -16.742 1.00 69.44 74 GLY A CA 1
ATOM 588 C C . GLY A 1 74 ? 2.010 -13.523 -17.770 1.00 69.44 74 GLY A C 1
ATOM 589 O O . GLY A 1 74 ? 2.695 -13.370 -18.780 1.00 69.44 74 GLY A O 1
ATOM 590 N N . VAL A 1 75 ? 0.959 -12.748 -17.501 1.00 70.00 75 VAL A N 1
ATOM 591 C CA . VAL A 1 75 ? 0.521 -11.616 -18.319 1.00 70.00 75 VAL A CA 1
ATOM 592 C C . VAL A 1 75 ? 1.042 -10.318 -17.714 1.00 70.00 75 VAL A C 1
ATOM 594 O O . VAL A 1 75 ? 0.759 -9.988 -16.565 1.00 70.00 75 VAL A O 1
ATOM 597 N N . LYS A 1 76 ? 1.806 -9.556 -18.500 1.00 70.31 76 LYS A N 1
ATOM 598 C CA . LYS A 1 76 ? 2.203 -8.191 -18.141 1.00 70.31 76 LYS A CA 1
ATOM 599 C C . LYS A 1 76 ? 1.041 -7.244 -18.428 1.00 70.31 76 LYS A C 1
ATOM 601 O O . LYS A 1 76 ? 0.627 -7.140 -19.583 1.00 70.31 76 LYS A O 1
ATOM 606 N N . THR A 1 77 ? 0.554 -6.512 -17.431 1.00 68.94 77 THR A N 1
ATOM 607 C CA . THR A 1 77 ? -0.328 -5.371 -17.699 1.00 68.94 77 THR A CA 1
ATOM 608 C C . THR A 1 77 ? 0.503 -4.186 -18.186 1.00 68.94 77 THR A C 1
ATOM 610 O O . THR A 1 77 ? 1.672 -4.030 -17.821 1.00 68.94 77 THR A O 1
ATOM 613 N N . SER A 1 78 ? -0.087 -3.316 -19.009 1.00 69.69 78 SER A N 1
ATOM 614 C CA . SER A 1 78 ? 0.533 -2.021 -19.314 1.00 69.69 78 SER A CA 1
ATOM 615 C C . SER A 1 78 ? 0.875 -1.285 -18.007 1.00 69.69 78 SER A C 1
ATOM 617 O O . SER A 1 78 ? 0.111 -1.432 -17.045 1.00 69.69 78 SER A O 1
ATOM 619 N N . PRO A 1 79 ? 1.974 -0.504 -17.955 1.00 73.12 79 PRO A N 1
ATOM 620 C CA . PRO A 1 79 ? 2.296 0.307 -16.785 1.00 73.12 79 PRO A CA 1
ATOM 621 C C . PRO A 1 79 ? 1.074 1.118 -16.361 1.00 73.12 79 PRO A C 1
ATOM 623 O O . PRO A 1 79 ? 0.416 1.742 -17.197 1.00 73.12 79 PRO A O 1
ATOM 626 N N . SER A 1 80 ? 0.729 1.048 -15.079 1.00 68.56 80 SER A N 1
ATOM 627 C CA . SER A 1 80 ? -0.368 1.833 -14.527 1.00 68.56 80 SER A CA 1
ATOM 628 C C . SER A 1 80 ? 0.151 3.234 -14.200 1.00 68.56 80 SER A C 1
ATOM 630 O O . SER A 1 80 ? 1.002 3.340 -13.314 1.00 68.56 80 SER A O 1
ATOM 632 N N . PRO A 1 81 ? -0.324 4.295 -14.885 1.00 74.44 81 PRO A N 1
ATOM 633 C CA . PRO A 1 81 ? -0.039 5.672 -14.496 1.00 74.44 81 PRO A CA 1
ATOM 634 C C . PRO A 1 81 ? -0.698 6.011 -13.147 1.00 74.44 81 PRO A C 1
ATOM 636 O O . PRO A 1 81 ? -1.531 5.234 -12.654 1.00 74.44 81 PRO A O 1
ATOM 639 N N . PRO A 1 82 ? -0.388 7.182 -12.563 1.00 74.75 82 PRO A N 1
ATOM 640 C CA . PRO A 1 82 ? -1.024 7.640 -11.337 1.00 74.75 82 PRO A CA 1
ATOM 641 C C . PRO A 1 82 ? -2.552 7.595 -11.434 1.00 74.75 82 PRO A C 1
ATOM 643 O O . 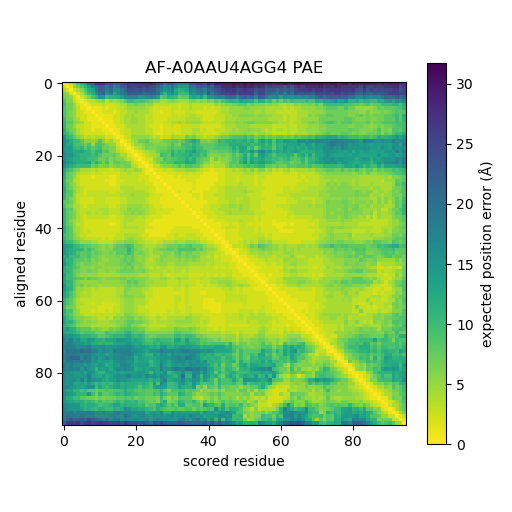PRO A 1 82 ? -3.137 7.828 -12.493 1.00 74.75 82 PRO A O 1
ATOM 646 N N . ALA A 1 83 ? -3.192 7.301 -10.307 1.00 73.00 83 ALA A N 1
ATOM 647 C CA . ALA A 1 83 ? -4.636 7.150 -10.163 1.00 73.00 83 ALA A CA 1
ATOM 648 C C . ALA A 1 83 ? -5.283 5.939 -10.868 1.00 73.00 83 ALA A C 1
ATOM 650 O O . ALA A 1 83 ? -6.511 5.854 -10.945 1.00 73.00 83 ALA A O 1
ATOM 651 N N . ARG A 1 84 ? -4.494 4.959 -11.332 1.00 77.38 84 ARG A N 1
ATOM 652 C CA . ARG A 1 84 ? -5.010 3.637 -11.726 1.00 77.38 84 ARG A CA 1
ATOM 653 C C . ARG A 1 84 ? -4.883 2.602 -10.615 1.00 77.38 84 ARG A C 1
ATOM 655 O O . ARG A 1 84 ? -3.940 2.622 -9.825 1.00 77.38 84 ARG A O 1
ATOM 662 N N . SER A 1 85 ? -5.824 1.659 -10.616 1.00 75.50 85 SER A N 1
ATOM 663 C CA . SER A 1 85 ? -5.802 0.462 -9.781 1.00 75.50 85 SER A CA 1
ATOM 664 C C . SER A 1 85 ? -5.533 -0.805 -10.597 1.00 75.50 85 SER A C 1
ATOM 666 O O . SER A 1 85 ? -5.868 -0.892 -11.779 1.00 75.50 85 SER A O 1
ATOM 668 N N . SER A 1 86 ? -4.925 -1.796 -9.951 1.00 77.12 86 SER A N 1
ATOM 669 C CA . SER A 1 86 ? -4.783 -3.173 -10.435 1.00 77.12 86 SER A CA 1
ATOM 670 C C . SER A 1 86 ? -5.212 -4.129 -9.322 1.00 77.12 86 SER A C 1
ATOM 672 O O . SER A 1 86 ? -4.869 -3.902 -8.162 1.00 77.12 86 SER A O 1
ATOM 674 N N . SER A 1 87 ? -5.968 -5.176 -9.655 1.00 77.00 87 SER A N 1
ATOM 675 C CA . SER A 1 87 ? -6.367 -6.224 -8.712 1.00 77.00 87 SER A CA 1
ATOM 676 C C . SER A 1 87 ? -5.617 -7.520 -8.995 1.00 77.00 87 SER A C 1
ATOM 678 O O . SER A 1 87 ? -5.395 -7.897 -10.144 1.00 77.00 87 SER A O 1
ATOM 680 N N . CYS A 1 88 ? -5.235 -8.200 -7.926 1.00 75.81 88 CYS A N 1
ATOM 681 C CA . CYS A 1 88 ? -4.442 -9.409 -7.942 1.00 75.81 88 CYS A CA 1
ATOM 682 C C . CYS A 1 88 ? -5.106 -10.449 -7.023 1.00 75.81 88 CYS A C 1
ATOM 684 O O . CYS A 1 88 ? -4.890 -10.427 -5.810 1.00 75.81 88 CYS A O 1
ATOM 686 N N . PRO A 1 89 ? -5.958 -11.334 -7.571 1.00 80.19 89 PRO A N 1
ATOM 687 C CA . PRO A 1 89 ? -6.576 -12.425 -6.822 1.00 80.19 89 PRO A CA 1
ATOM 688 C C . PRO A 1 89 ? -5.586 -13.263 -6.007 1.00 80.19 89 PRO A C 1
ATOM 690 O O . PRO A 1 89 ? -4.441 -13.455 -6.408 1.00 80.19 89 PRO A O 1
ATOM 693 N N . ARG A 1 90 ? -6.032 -13.834 -4.893 1.00 80.12 90 ARG A N 1
ATOM 694 C CA .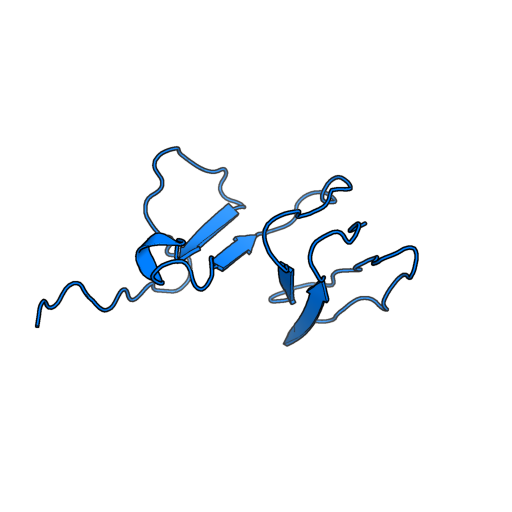 ARG A 1 90 ? -5.280 -14.822 -4.116 1.00 80.12 90 ARG A CA 1
ATOM 695 C C . ARG A 1 90 ? -4.843 -15.998 -4.987 1.00 80.12 90 ARG A C 1
ATOM 697 O O . ARG A 1 90 ? -5.471 -16.311 -5.994 1.00 80.12 90 ARG A O 1
ATOM 704 N N . GLU A 1 91 ? -3.763 -16.652 -4.571 1.00 73.69 91 GLU A N 1
ATOM 705 C CA . GLU A 1 91 ? -3.120 -17.791 -5.252 1.00 73.69 91 GLU A CA 1
ATOM 706 C C . GLU A 1 91 ? -2.473 -17.471 -6.605 1.00 73.69 91 GLU A C 1
ATOM 708 O O . GLU A 1 91 ? -1.770 -18.308 -7.170 1.00 73.69 91 GLU A O 1
ATOM 713 N N . SER A 1 92 ? -2.611 -16.240 -7.080 1.00 65.00 92 SER A N 1
ATOM 714 C CA . SER A 1 92 ? -1.880 -15.753 -8.237 1.00 65.00 92 SER A CA 1
ATOM 715 C C . SER A 1 92 ? -0.441 -15.379 -7.897 1.00 65.00 92 SER A C 1
ATOM 717 O O . SER A 1 92 ? -0.027 -15.287 -6.733 1.00 65.00 92 SER A O 1
ATOM 719 N N . ARG A 1 93 ? 0.364 -15.170 -8.936 1.00 56.22 93 ARG A N 1
ATOM 720 C CA . ARG A 1 93 ? 1.795 -14.910 -8.778 1.00 56.22 93 ARG A CA 1
ATOM 721 C C . ARG A 1 93 ? 2.171 -13.558 -9.372 1.00 56.22 93 ARG A C 1
ATOM 723 O O . ARG A 1 93 ? 2.217 -13.435 -10.595 1.00 56.22 93 ARG A O 1
ATOM 730 N N . THR A 1 94 ? 2.495 -12.592 -8.513 1.00 57.19 94 THR A N 1
ATOM 731 C C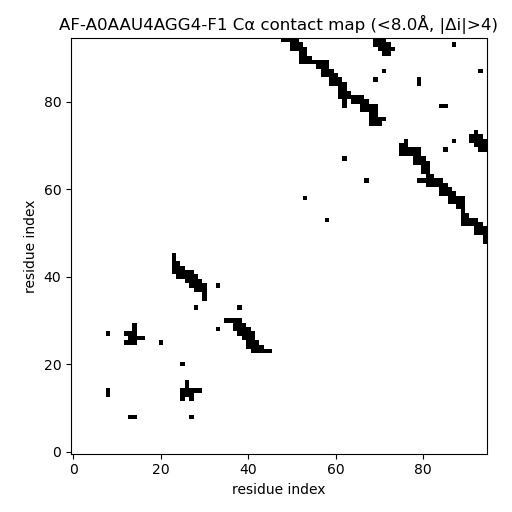A . THR A 1 94 ? 2.881 -11.227 -8.907 1.00 57.19 94 THR A CA 1
ATOM 732 C C . THR A 1 94 ? 4.333 -11.158 -9.375 1.00 57.19 94 THR A C 1
ATOM 734 O O . THR A 1 94 ? 5.221 -11.759 -8.763 1.00 57.19 94 THR A O 1
ATOM 737 N N . ARG A 1 95 ? 4.595 -10.444 -10.472 1.00 57.66 95 ARG A N 1
ATOM 738 C CA . ARG A 1 95 ? 5.932 -9.989 -10.892 1.00 57.66 95 ARG A CA 1
ATOM 739 C C . ARG A 1 95 ? 5.872 -8.536 -11.339 1.00 57.66 95 ARG A C 1
ATOM 741 O O . ARG A 1 95 ? 4.739 -8.024 -11.463 1.00 57.66 95 ARG A O 1
#

Sequence (95 aa):
MSKDRFIKLLPGERRPGRIALPPPLQVKARGEDTEGRLSLLEVTLARDIPRHTHHLADEMVYVLEGELGVYFDGVKTSPSPPARSSSCPRESRTR

Secondary structure (DSSP, 8-state):
--GGG-----TT--PPPSS---TTEEEEE-TGGGTTS--EEEE--SSPPPPB--SS--EEEE-SSS-B--EETTEEPPPB-TT-EEEE-TT--B-

Nearest PDB structures (foldseek):
  2i45-assembly4_H  TM=8.574E-01  e=9.156E-02  Neisseria meningitidis
  2i45-assembly3_E  TM=8.372E-01  e=2.504E-01  Neisseria meningitidis
  1zz7-assembly1_B-2  TM=8.121E-01  e=3.571E-01  Streptomyces wedmorensis
  3es4-assembly1_B  TM=8.123E-01  e=2.670E+00  Agrobacterium fabrum str. C58

Foldseek 3Di:
DDPPLDDDDDPQDADDDPDDDDSQKGWHADCVNVVNPDTDIHGDDPDDDPKDFAADDKDKDAAQADWDWKAKQNDIDDTDHHGDMDIHDGPIIID

Solvent-accessible surface area (backbone atoms only — not comparable to full-atom values): 6110 Å² total; per-residue (Å²): 132,73,84,83,78,68,87,86,72,60,93,95,54,55,54,87,65,100,58,93,62,62,85,49,50,34,43,65,38,46,36,80,79,50,77,65,75,49,69,39,72,50,71,59,77,91,62,85,74,78,73,49,63,42,82,88,46,66,47,75,50,69,32,82,70,65,70,49,66,47,24,50,78,89,43,74,47,75,65,33,48,55,82,36,75,50,80,43,62,48,72,37,45,45,74

pLDDT: mean 81.47, std 10.97, range [48.25, 94.25]

Radius of gyration: 14.95 Å; Cα contacts (8 Å, |Δi|>4): 142; chains: 1; bounding box: 34×31×42 Å

=== Feature glossary ===
The record interleaves many kinds of information about one protein. Here is each kind framed as the question it answers.

Q: Are the domains correctly placed relative to each other?
A: Predicted aligned error is AlphaFold's pairwise confidence. Unlike pLDDT (per-residue), PAE is per-residue-pair and captures whether two parts of the structure are correctly placed relative to each other. Units are ångströms of expected positional error.

Q: Which residues are in helices, strands, or loops?
A: Eight-state secondary structure (DSSP): H is the canonical α-helix, G the tighter 3₁₀-helix, I the wider π-helix; E/B are β-structure, T and S are turns and bends, and '-' is everything else. DSSP derives these from the pattern of main-chain N–H···O=C hydrogen bonds, not from the sequence.

Q: What if only a Cα trace is available?
A: P-SEA three-state annotation labels each residue as helix, strand, or coil based purely on the geometry of the Cα trace. It serves as a fallback when the full backbone (and thus DSSP) is unavailable.

Q: What are the backbone torsion angles?
A: φ (phi) and ψ (psi) are the two rotatable backbone dihedrals per residue: φ is the C(i-1)–N–Cα–C torsion, ψ is the N–Cα–C–N(i+1) torsion, both in degrees on (−180°, 180°]. α-helical residues cluster near (−60°, −45°); β-strand residues near (−120°, +130°). A Ramachandran plot is simply a scatter of (φ, ψ) for every residue.

Q: What known structures does this most resemble?
A: Structural nearest neighbors (via Foldseek easy-search vs the PDB). Reported per hit: target PDB id, E-value, and alignment TM-score. A TM-score above ~0.5 is the conventional threshold for 'same fold'.

Q: What family and function is it annotated with?
A: Database cross-references. InterPro integrates a dozen domain/family signature da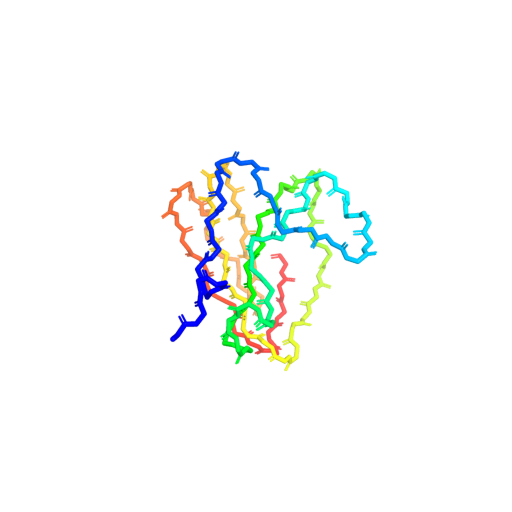tabases into unified entries with residue-range hits. GO terms attach function/process/location labels with evidence codes. CATH codes position the fold in a four-level structural taxonomy. Organism is the NCBI-taxonomy species name.

Q: Which residues are buried vs exposed?
A: Solvent accessibility: the surface area of each residue that a 1.4 Å water probe can touch, in Å². When only backbone atoms are present the absolute values are lower than full-atom SASA (side chains contribute most of the area) and are flagged as backbone-only.

Q: What do the diagnostic plots show?
A: Three diagnostic plots accompany the record. The Cα contact map visualizes the tertiary structure as a 2D adjacency matrix (8 Å cutoff, sequence-local contacts suppressed). The Ramachandran plot shows the distribution of backbone (φ, ψ) torsions, with points in the α and β basins reflecting secondary structure content. The PAE plot shows AlphaFold's inter-residue confidence as a color matrix.

Q: What is the amino-acid chain?
A: The amino-acid sequence is the protein's primary structure: the linear order of residues from the N-terminus to the C-terminus, written in one-letter code. Everything else here — the 3D coordinates, the secondary structure, the domain annotations — is ultimately a consequence of this string.

Q: What do the rendered images show?
A: The six renders are orthographic views along the three Cartesian axes in both directions. Representation (cartoon, sticks, or surface) and color scheme (sequence-rainbow or by-chain) vary across proteins so the training set covers all the common visualization conventions.

Q: Where is each backbone atom in 3D?
A: The mmCIF table is the protein's shape written out atom by atom. For each backbone N, Cα, C, and carbonyl O, it records an (x, y, z) coordinate triple in Å plus the residue type, chain letter, and residue number.

Q: How mobile is each atom in the crystal?
A: For experimental (PDB) structures, the B-factor (temperature factor) quantifies the positional spread of each atom in the crystal — a combination of thermal vibration and static disorder — in units of Å². High B-factors mark flexible loops or poorly resolved regions; low B-factors mark the rigid, well-ordered core.

Q: How big and how compact is the whole molecule?
A: Three whole-structure scalars: the radius of gyration (RMS distance of Cα from centroid, in Å), the count of Cα–Cα contacts (pairs closer than 8 Å and separated by more than four residues in sequence — i.e. tertiary, not local, contacts), and the bounding-box dimensions. Together they distinguish compact globular folds from extended fibres or disordered chains.

Q: What does the local fold look like, residue by residue?
A: A 3Di character summarizes, for each residue, the relative orientation of the Cα frame of its nearest spatial neighbor. Because it encodes fold topology rather than chemistry, 3Di alignments detect remote structural similarity that sequence alignment misses.

Q: How confident is the AlphaFold model at each residue?
A: For AlphaFold models, the B-factor field carries pLDDT — the model's own estimate of local accuracy on a 0–100 scale. Regions with pLDDT<50 should be treated as essentially unmodeled; they often correspond to intrinsically disordered segments.